Protein AF-A0A8H4B3B2-F1 (afdb_monomer_lite)

Secondary structure (DSSP, 8-state):
---HHHHHHHHHHHHHHHHHHTSSPPP--S------TTTHHHHHHHHHHHHHH-SS--HHHHHHHHHHHHHHHHHHHHT---HHHHHHHHHHHHHHTSTT--GGGHHHHHHHHHHHHHHHHH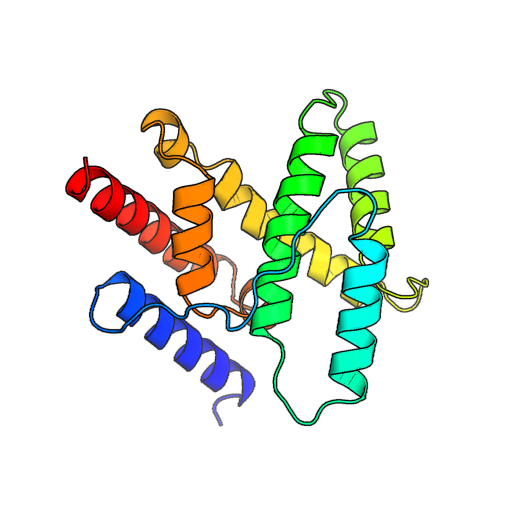HT-HHHHHTT--HHHHHHHHHTT---HHHHHHS-HHHHHHHHHHHHHHHHHHHHH--

Structure (mmCIF, N/CA/C/O backbone):
data_AF-A0A8H4B3B2-F1
#
_entry.id   AF-A0A8H4B3B2-F1
#
loop_
_atom_site.group_PDB
_atom_site.id
_atom_site.type_symbol
_atom_site.label_atom_id
_atom_site.label_alt_id
_atom_site.label_comp_id
_atom_site.label_asym_id
_atom_site.label_entity_id
_atom_site.label_seq_id
_atom_site.pdbx_PDB_ins_code
_atom_site.Cartn_x
_atom_site.Cartn_y
_atom_site.Cartn_z
_atom_site.occupancy
_atom_site.B_iso_or_equiv
_atom_site.auth_seq_id
_atom_site.auth_comp_id
_atom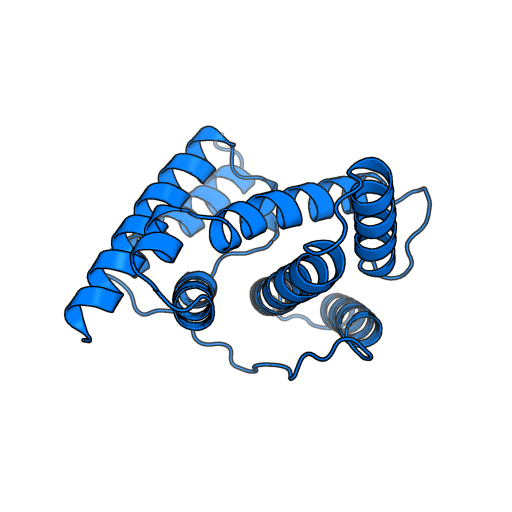_site.auth_asym_id
_atom_site.auth_atom_id
_atom_site.pdbx_PDB_model_num
ATOM 1 N N . MET A 1 1 ? -9.507 1.168 -30.137 1.00 43.72 1 MET A N 1
ATOM 2 C CA . MET A 1 1 ? -8.560 0.185 -29.569 1.00 43.72 1 MET A CA 1
ATOM 3 C C . MET A 1 1 ? -8.465 0.481 -28.083 1.00 43.72 1 MET A C 1
ATOM 5 O O . MET A 1 1 ? -8.036 1.576 -27.752 1.00 43.72 1 MET A O 1
ATOM 9 N N . GLU A 1 2 ? -8.951 -0.404 -27.207 1.00 50.16 2 GLU A N 1
ATOM 10 C CA . GLU A 1 2 ? -8.662 -0.284 -25.766 1.00 50.16 2 GLU A CA 1
ATOM 11 C C . GLU A 1 2 ? -7.155 -0.482 -25.559 1.00 50.16 2 GLU A C 1
ATOM 13 O O . GLU A 1 2 ? -6.557 -1.370 -26.172 1.00 50.16 2 GLU A O 1
ATOM 18 N N . ASN A 1 3 ? -6.540 0.365 -24.734 1.00 69.50 3 ASN A N 1
ATOM 19 C CA . ASN A 1 3 ? -5.128 0.255 -24.394 1.00 69.50 3 ASN A CA 1
ATOM 20 C C . ASN A 1 3 ? -4.894 -1.058 -23.621 1.00 69.50 3 ASN A C 1
ATOM 22 O O . ASN A 1 3 ? -5.665 -1.402 -22.723 1.00 69.50 3 ASN A O 1
ATOM 26 N N . ILE A 1 4 ? -3.854 -1.814 -23.979 1.00 66.38 4 ILE A N 1
ATOM 27 C CA . ILE A 1 4 ? -3.553 -3.129 -23.386 1.00 66.38 4 ILE A CA 1
ATOM 28 C C . ILE A 1 4 ? -3.382 -3.009 -21.860 1.00 66.38 4 ILE A C 1
ATOM 30 O O . ILE A 1 4 ? -3.873 -3.863 -21.117 1.00 66.38 4 ILE A O 1
ATOM 34 N N . ASP A 1 5 ? -2.797 -1.905 -21.394 1.00 64.25 5 ASP A N 1
ATOM 35 C CA . ASP A 1 5 ? -2.602 -1.619 -19.969 1.00 64.25 5 ASP A CA 1
ATOM 36 C C . ASP A 1 5 ? -3.920 -1.390 -19.215 1.00 64.25 5 ASP A C 1
ATOM 38 O O . ASP A 1 5 ? -4.069 -1.822 -18.067 1.00 64.25 5 ASP A O 1
ATOM 42 N N . ASP A 1 6 ? -4.911 -0.773 -19.862 1.00 71.69 6 ASP A N 1
ATOM 43 C CA . ASP A 1 6 ? -6.229 -0.539 -19.261 1.00 71.69 6 ASP A CA 1
ATOM 44 C C . ASP A 1 6 ? -6.991 -1.859 -19.089 1.00 71.69 6 ASP A C 1
ATOM 46 O O . ASP A 1 6 ? -7.655 -2.083 -18.073 1.00 71.69 6 ASP A O 1
ATOM 50 N N . ASN A 1 7 ? -6.830 -2.788 -20.034 1.00 76.62 7 ASN A N 1
ATOM 51 C CA . ASN A 1 7 ? -7.437 -4.115 -19.958 1.00 76.62 7 ASN A CA 1
ATOM 52 C C . ASN A 1 7 ? -6.824 -4.958 -18.819 1.00 76.62 7 ASN A C 1
ATOM 54 O O . ASN A 1 7 ? -7.542 -5.652 -18.095 1.00 76.62 7 ASN A O 1
ATOM 58 N N . ILE A 1 8 ? -5.508 -4.858 -18.595 1.00 76.75 8 ILE A N 1
ATOM 59 C CA . ILE A 1 8 ? -4.827 -5.529 -17.473 1.00 76.75 8 ILE A CA 1
ATOM 60 C C . ILE A 1 8 ? -5.317 -4.978 -16.127 1.00 76.75 8 ILE A C 1
ATOM 62 O O . ILE A 1 8 ? -5.677 -5.760 -15.242 1.00 76.75 8 ILE A O 1
ATOM 66 N N . LYS A 1 9 ? -5.395 -3.650 -15.975 1.00 78.38 9 LYS A N 1
ATOM 67 C CA . LYS A 1 9 ? -5.888 -3.000 -14.746 1.00 78.38 9 LYS A CA 1
ATOM 68 C C . LYS A 1 9 ? -7.325 -3.398 -14.441 1.00 78.38 9 LYS A C 1
ATOM 70 O O . LYS A 1 9 ? -7.615 -3.827 -13.328 1.00 78.38 9 LYS A O 1
ATOM 75 N N . LYS A 1 10 ? -8.197 -3.361 -15.451 1.00 80.62 10 LYS A N 1
ATOM 76 C CA . LYS A 1 10 ? -9.605 -3.760 -15.331 1.00 80.62 10 LYS A CA 1
ATOM 77 C C . LYS A 1 10 ? -9.750 -5.212 -14.872 1.00 80.62 10 LYS A C 1
ATOM 79 O O . LYS A 1 10 ? -10.530 -5.491 -13.963 1.00 80.62 10 LYS A O 1
ATOM 84 N N . LYS A 1 11 ? -8.961 -6.135 -15.436 1.00 83.56 11 LYS A N 1
ATOM 85 C CA . LYS A 1 11 ? -8.935 -7.543 -15.003 1.00 83.56 11 LYS A CA 1
ATOM 86 C C . LYS A 1 11 ? -8.479 -7.698 -13.550 1.00 83.56 11 LYS A C 1
ATOM 88 O O . LYS A 1 11 ? -9.088 -8.479 -12.818 1.00 83.56 11 LYS A O 1
ATOM 93 N N . GLN A 1 12 ? -7.453 -6.957 -13.120 1.00 82.56 12 GLN A N 1
ATOM 94 C CA . GLN A 1 12 ? -7.014 -6.966 -11.719 1.00 82.56 12 GLN A CA 1
ATOM 95 C C . GLN A 1 12 ? -8.113 -6.436 -10.789 1.00 82.56 12 GLN A C 1
ATOM 97 O O . GLN A 1 12 ? -8.465 -7.130 -9.839 1.00 82.56 12 GLN A O 1
ATOM 102 N N . THR A 1 13 ? -8.737 -5.292 -11.099 1.00 82.31 13 THR A N 1
ATOM 103 C CA . THR A 1 13 ? -9.848 -4.738 -10.303 1.00 82.31 13 THR A CA 1
ATOM 104 C C . THR A 1 13 ? -11.004 -5.727 -10.172 1.00 82.31 13 THR A C 1
ATOM 106 O O . THR A 1 13 ? -11.461 -5.981 -9.060 1.00 82.31 13 THR A O 1
ATOM 109 N N . ILE A 1 14 ? -11.451 -6.335 -11.279 1.00 86.25 14 ILE A N 1
ATOM 110 C CA . ILE A 1 14 ? -12.546 -7.321 -11.272 1.00 86.25 14 ILE A CA 1
ATOM 111 C C . ILE A 1 14 ? -12.207 -8.502 -10.359 1.00 86.25 14 ILE A C 1
ATOM 113 O O . ILE A 1 14 ? -13.031 -8.909 -9.536 1.00 86.25 14 ILE A O 1
ATOM 117 N N . ARG A 1 15 ? -10.986 -9.038 -10.465 1.00 86.25 15 ARG A N 1
ATOM 118 C CA . ARG A 1 15 ? -10.545 -10.148 -9.618 1.00 86.25 15 ARG A CA 1
ATOM 119 C C . ARG A 1 15 ? -10.515 -9.745 -8.146 1.00 86.25 15 ARG A C 1
ATOM 121 O O . ARG A 1 15 ? -11.045 -10.477 -7.316 1.00 86.25 15 ARG A O 1
ATOM 128 N N . SER A 1 16 ? -9.926 -8.597 -7.815 1.00 85.25 16 SER A N 1
ATOM 129 C CA . SER A 1 16 ? -9.841 -8.133 -6.429 1.00 85.25 16 SER A CA 1
ATOM 130 C C . SER A 1 16 ? -11.224 -7.878 -5.827 1.00 85.25 16 SER A C 1
ATOM 132 O O . SER A 1 16 ? -11.460 -8.262 -4.686 1.00 85.25 16 SER A O 1
ATOM 134 N N . LEU A 1 17 ? -12.167 -7.322 -6.595 1.00 86.81 17 LEU A N 1
ATOM 135 C CA . LEU A 1 17 ? -13.560 -7.168 -6.163 1.00 86.81 17 LEU A CA 1
ATOM 136 C C . LEU A 1 17 ? -14.253 -8.521 -5.946 1.00 86.81 17 LEU A C 1
ATOM 138 O O . LEU A 1 17 ? -14.934 -8.694 -4.939 1.00 86.81 17 LEU A O 1
ATOM 142 N N . SER A 1 18 ? -14.018 -9.501 -6.823 1.00 86.81 18 SER A N 1
ATOM 143 C CA . SER A 1 18 ? -14.541 -10.867 -6.654 1.00 86.81 18 SER A CA 1
ATOM 144 C C . SER A 1 18 ? -14.012 -11.510 -5.363 1.00 86.81 18 SER A C 1
ATOM 146 O O . SER A 1 18 ? -14.772 -12.092 -4.594 1.00 86.81 18 SER A O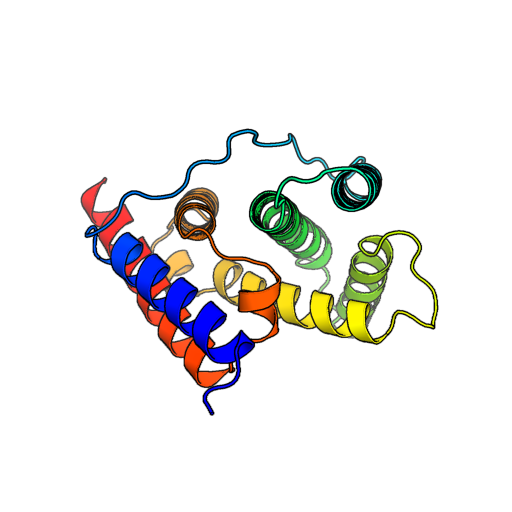 1
ATOM 148 N N . ILE A 1 19 ? -12.718 -11.339 -5.059 1.00 87.69 19 ILE A N 1
ATOM 149 C CA . ILE A 1 19 ? -12.123 -11.812 -3.796 1.00 87.69 19 ILE A CA 1
ATOM 150 C C . ILE A 1 19 ? -12.752 -11.098 -2.596 1.00 87.69 19 ILE A C 1
ATOM 152 O O . ILE A 1 19 ? -13.012 -11.729 -1.572 1.00 87.69 19 ILE A O 1
ATOM 156 N N . LEU A 1 20 ? -13.012 -9.791 -2.694 1.00 86.50 20 LEU A N 1
ATOM 157 C CA . LEU A 1 20 ? -13.643 -9.013 -1.624 1.00 86.50 20 LEU A CA 1
ATOM 158 C C . LEU A 1 20 ? -15.080 -9.458 -1.342 1.00 86.50 20 LEU A C 1
ATOM 160 O O . LEU A 1 20 ? -15.469 -9.562 -0.175 1.00 86.50 20 LEU A O 1
ATOM 164 N N . ASN A 1 21 ? -15.831 -9.790 -2.385 1.00 86.31 21 ASN A N 1
ATOM 165 C CA . ASN A 1 21 ? -17.201 -10.279 -2.272 1.00 86.31 21 ASN A CA 1
ATOM 166 C C . ASN A 1 21 ? -17.296 -11.737 -1.803 1.00 86.31 21 ASN A C 1
ATOM 168 O O . ASN A 1 21 ? -18.346 -12.143 -1.318 1.00 86.31 21 ASN A O 1
ATOM 172 N N . GLY A 1 22 ? -16.190 -12.486 -1.852 1.00 82.88 22 GLY A N 1
ATOM 173 C CA . GLY A 1 22 ? -16.155 -13.909 -1.503 1.00 82.88 22 GLY A CA 1
ATOM 174 C C . GLY A 1 22 ? -16.426 -14.838 -2.689 1.00 82.88 22 GLY A C 1
ATOM 175 O O . GLY A 1 22 ? -16.488 -16.048 -2.503 1.00 82.88 22 GLY A O 1
ATOM 176 N N . ASP A 1 23 ? -16.520 -14.287 -3.900 1.00 85.50 23 ASP A N 1
ATOM 177 C CA . ASP A 1 23 ? -16.741 -15.026 -5.149 1.00 85.50 23 ASP A CA 1
ATOM 178 C C . ASP A 1 23 ? -15.462 -15.732 -5.638 1.00 85.50 23 ASP A C 1
ATOM 180 O O . ASP A 1 23 ? -15.501 -16.607 -6.501 1.00 85.50 23 ASP A O 1
ATOM 184 N N . ALA A 1 24 ? -14.303 -15.343 -5.097 1.00 86.38 24 ALA A N 1
ATOM 185 C CA . ALA A 1 24 ? -13.005 -15.921 -5.413 1.00 86.38 24 ALA A CA 1
ATOM 186 C C . ALA A 1 24 ? -12.137 -16.093 -4.158 1.00 86.38 24 ALA A C 1
ATOM 188 O O . ALA A 1 24 ? -12.219 -15.320 -3.203 1.00 86.38 24 ALA A O 1
ATOM 189 N N . GLN A 1 25 ? -11.259 -17.098 -4.186 1.00 83.12 25 GLN A N 1
ATOM 190 C CA . GLN A 1 25 ? -10.318 -17.365 -3.099 1.00 83.12 25 GLN A CA 1
ATOM 191 C C . GLN A 1 25 ? -9.194 -16.310 -3.053 1.00 83.12 25 GLN A C 1
ATOM 193 O O . GLN A 1 25 ? -8.652 -15.957 -4.111 1.00 83.12 25 GLN A O 1
ATOM 198 N N . PRO A 1 26 ? -8.802 -15.831 -1.854 1.00 81.62 26 PRO A N 1
ATOM 199 C CA . PRO A 1 26 ? -7.622 -14.989 -1.686 1.00 81.62 26 PRO A CA 1
ATOM 200 C C . PRO A 1 26 ? -6.350 -15.681 -2.184 1.00 81.62 26 PRO A C 1
ATOM 202 O O . PRO A 1 26 ? -6.185 -16.894 -2.050 1.00 81.62 26 PRO A O 1
ATOM 205 N N . LEU A 1 27 ? -5.413 -14.901 -2.718 1.00 75.50 27 LEU A N 1
ATOM 206 C CA . LEU A 1 27 ? -4.085 -15.404 -3.059 1.00 75.50 27 LEU A CA 1
ATOM 207 C C . LEU A 1 27 ? -3.221 -15.524 -1.797 1.00 75.50 27 LEU A C 1
ATOM 209 O O . LEU A 1 27 ? -3.255 -14.647 -0.939 1.00 75.50 27 LEU A O 1
ATOM 213 N N . SER A 1 28 ? -2.419 -16.587 -1.690 1.00 67.12 28 SER A N 1
ATOM 214 C CA . SER A 1 28 ? -1.507 -16.807 -0.553 1.00 67.12 28 SER A CA 1
ATOM 215 C C . SER A 1 28 ? -0.058 -16.939 -1.018 1.00 67.12 28 SER A C 1
ATOM 217 O O . SER A 1 28 ? 0.197 -17.802 -1.865 1.00 67.12 28 SER A O 1
ATOM 219 N N . PRO A 1 29 ? 0.874 -16.081 -0.550 1.00 58.91 29 PRO A N 1
ATOM 220 C CA . PRO A 1 29 ? 2.256 -16.093 -1.020 1.00 58.91 29 PRO A CA 1
ATOM 221 C C . PRO A 1 29 ? 2.867 -17.480 -0.902 1.00 58.91 29 PRO A C 1
ATOM 223 O O . PRO A 1 29 ? 2.797 -18.096 0.156 1.00 58.91 29 PRO A O 1
ATOM 226 N N . ALA A 1 30 ? 3.500 -17.950 -1.982 1.00 57.06 30 ALA A N 1
ATOM 227 C CA . ALA A 1 30 ? 4.292 -19.180 -1.944 1.00 57.06 30 ALA A CA 1
ATOM 228 C C . ALA A 1 30 ? 5.462 -19.058 -0.950 1.00 57.06 30 ALA A C 1
ATOM 230 O O . ALA A 1 30 ? 5.966 -20.058 -0.448 1.00 57.06 30 ALA A O 1
ATOM 231 N N . TYR A 1 31 ? 5.879 -17.822 -0.659 1.00 57.84 31 TYR A N 1
ATOM 232 C CA . TYR A 1 31 ? 6.912 -17.493 0.306 1.00 57.84 31 TYR A CA 1
ATOM 233 C C . TYR A 1 31 ? 6.645 -16.127 0.951 1.00 57.84 31 TYR A C 1
ATOM 235 O O . TYR A 1 31 ? 6.426 -15.135 0.255 1.00 57.84 31 TYR A O 1
ATOM 243 N N . THR A 1 32 ? 6.698 -16.068 2.281 1.00 61.50 32 THR A N 1
ATOM 244 C CA . THR A 1 32 ? 6.648 -14.828 3.067 1.00 61.50 32 THR A CA 1
ATOM 245 C C . THR A 1 32 ? 8.039 -14.530 3.630 1.00 61.50 32 THR A C 1
ATOM 247 O O . THR A 1 32 ? 8.421 -15.142 4.631 1.00 61.50 32 THR A O 1
ATOM 250 N N . PRO A 1 33 ? 8.825 -13.621 3.023 1.00 58.09 33 PRO A N 1
ATOM 251 C CA . PRO A 1 33 ? 10.125 -13.254 3.573 1.00 58.09 33 PRO A CA 1
ATOM 252 C C . PRO A 1 33 ? 9.978 -12.649 4.972 1.00 58.09 33 PRO A C 1
ATOM 254 O O . PRO A 1 33 ? 9.082 -11.839 5.210 1.00 58.09 33 PRO A O 1
ATOM 257 N N . ASN A 1 34 ? 10.887 -13.008 5.881 1.00 56.59 34 ASN A N 1
ATOM 258 C CA . ASN A 1 34 ? 11.038 -12.310 7.156 1.00 56.59 34 ASN A CA 1
ATOM 259 C C . ASN A 1 34 ? 11.683 -10.940 6.888 1.00 56.59 34 ASN A C 1
ATOM 261 O O . ASN A 1 34 ? 12.790 -10.874 6.347 1.00 56.59 34 ASN A O 1
ATOM 265 N N . ILE A 1 35 ? 10.978 -9.854 7.198 1.00 59.09 35 ILE A N 1
ATOM 266 C CA . ILE A 1 35 ? 11.411 -8.483 6.904 1.00 59.09 35 ILE A CA 1
ATOM 267 C C . ILE A 1 35 ? 11.795 -7.823 8.223 1.00 59.09 35 ILE A C 1
ATOM 269 O O . ILE A 1 35 ? 10.955 -7.641 9.099 1.00 59.09 35 ILE A O 1
ATOM 273 N N . ASN A 1 36 ? 13.069 -7.459 8.358 1.00 58.38 36 ASN A N 1
ATOM 274 C CA . ASN A 1 36 ? 13.562 -6.627 9.449 1.00 58.38 36 ASN A CA 1
ATOM 275 C C . ASN A 1 36 ? 14.257 -5.375 8.892 1.00 58.38 36 ASN A C 1
ATOM 277 O O . ASN A 1 36 ? 14.735 -5.354 7.752 1.00 58.38 36 ASN A O 1
ATOM 281 N N . ASN A 1 37 ? 14.316 -4.319 9.707 1.00 57.34 37 ASN A N 1
ATOM 282 C CA . ASN A 1 37 ? 14.803 -3.001 9.283 1.00 57.34 37 ASN A CA 1
ATOM 283 C C . ASN A 1 37 ? 16.264 -2.999 8.797 1.00 57.34 37 ASN A C 1
ATOM 285 O O . ASN A 1 37 ? 16.653 -2.105 8.052 1.00 57.34 37 ASN A O 1
ATOM 289 N N . SER A 1 38 ? 17.070 -3.996 9.168 1.00 62.75 38 SER A N 1
ATOM 290 C CA . SER A 1 38 ? 18.479 -4.087 8.776 1.00 62.75 38 SER A CA 1
ATOM 291 C C . SER A 1 38 ? 18.720 -4.756 7.418 1.00 62.75 38 SER A C 1
ATOM 293 O O . SER A 1 38 ? 19.785 -4.553 6.839 1.00 62.75 38 SER A O 1
ATOM 295 N N . ASN A 1 39 ? 17.771 -5.537 6.884 1.00 69.12 39 ASN A N 1
ATOM 296 C CA . ASN A 1 39 ? 18.016 -6.379 5.704 1.00 69.12 39 ASN A CA 1
ATOM 297 C C . ASN A 1 39 ? 17.186 -6.010 4.463 1.00 69.12 39 ASN A C 1
ATOM 299 O O . ASN A 1 39 ? 17.412 -6.552 3.377 1.00 69.12 39 ASN A O 1
ATOM 303 N N . TRP A 1 40 ? 16.235 -5.082 4.575 1.00 75.19 40 TRP A N 1
ATOM 304 C CA . TRP A 1 40 ? 15.337 -4.764 3.463 1.00 75.19 40 TRP A CA 1
ATOM 305 C C . TRP A 1 40 ? 16.041 -4.220 2.196 1.00 75.19 40 TRP A C 1
ATOM 307 O O . TRP A 1 40 ? 15.605 -4.596 1.102 1.00 75.19 40 TRP A O 1
ATOM 317 N N . PRO A 1 41 ? 17.145 -3.430 2.248 1.00 77.06 41 PRO A N 1
ATOM 318 C CA . PRO A 1 41 ? 17.808 -2.977 1.019 1.00 77.06 41 PRO A CA 1
ATOM 319 C C . PRO A 1 41 ? 18.383 -4.151 0.220 1.00 77.06 41 PRO A C 1
ATOM 321 O O . PRO A 1 41 ? 18.264 -4.206 -1.007 1.00 77.06 41 PRO A O 1
ATOM 324 N N . ASN A 1 42 ? 18.936 -5.144 0.924 1.00 78.81 42 ASN A N 1
ATOM 325 C CA . ASN A 1 42 ? 19.440 -6.373 0.320 1.00 78.81 42 ASN A CA 1
ATOM 326 C C . ASN A 1 42 ? 18.302 -7.219 -0.258 1.00 78.81 42 ASN A C 1
ATOM 328 O O . ASN A 1 42 ? 18.453 -7.772 -1.344 1.00 78.81 42 ASN A O 1
ATOM 332 N N . GLN A 1 43 ? 17.146 -7.287 0.409 1.00 80.44 43 GLN A N 1
ATOM 333 C CA . GLN A 1 43 ? 15.974 -8.001 -0.109 1.00 80.44 43 GLN A CA 1
ATOM 334 C C . GLN A 1 43 ? 15.472 -7.401 -1.426 1.00 80.44 43 GLN A C 1
ATOM 336 O O . GLN A 1 43 ? 15.223 -8.142 -2.374 1.00 80.44 43 GLN A O 1
ATOM 341 N N . LEU A 1 44 ? 15.385 -6.073 -1.526 1.00 82.31 44 LEU A N 1
ATOM 342 C CA . LEU A 1 44 ? 14.968 -5.398 -2.759 1.00 82.31 44 LEU A CA 1
ATOM 343 C C . LEU A 1 44 ? 16.002 -5.541 -3.879 1.00 82.31 44 LEU A C 1
ATOM 345 O O . LEU A 1 44 ? 15.632 -5.734 -5.039 1.00 82.31 44 LEU A O 1
ATOM 349 N N . LYS A 1 45 ? 17.296 -5.502 -3.543 1.00 81.25 45 LYS A N 1
ATOM 350 C CA . LYS A 1 45 ? 18.375 -5.775 -4.499 1.00 81.25 45 LYS A CA 1
ATOM 351 C C . LYS A 1 45 ? 18.308 -7.213 -5.022 1.00 81.25 45 LYS A C 1
ATOM 353 O O . LYS A 1 45 ? 18.360 -7.423 -6.230 1.00 81.25 45 LYS A O 1
ATOM 358 N N . ASN A 1 46 ? 18.125 -8.188 -4.135 1.00 81.38 46 ASN A N 1
ATOM 359 C CA . ASN A 1 46 ? 17.993 -9.598 -4.500 1.00 81.38 46 ASN A CA 1
ATOM 360 C C . ASN A 1 46 ? 16.726 -9.860 -5.320 1.00 81.38 46 ASN A C 1
ATOM 362 O O . ASN A 1 46 ? 16.770 -10.624 -6.280 1.00 81.38 46 ASN A O 1
ATOM 366 N N . LEU A 1 47 ? 15.611 -9.203 -4.989 1.00 82.69 47 LEU A N 1
ATOM 367 C CA . LEU A 1 47 ? 14.382 -9.273 -5.775 1.00 82.69 47 LEU A CA 1
ATOM 368 C C . LEU A 1 47 ? 14.603 -8.733 -7.191 1.00 82.69 47 LEU A C 1
ATOM 370 O O . LEU A 1 47 ? 14.191 -9.379 -8.148 1.00 82.69 47 LEU A O 1
ATOM 374 N N . LYS A 1 48 ? 15.284 -7.588 -7.337 1.00 81.50 48 LYS A N 1
ATOM 375 C CA . LYS A 1 48 ? 15.630 -7.032 -8.651 1.00 81.50 48 LYS A CA 1
ATOM 376 C C . LYS A 1 48 ? 16.464 -8.020 -9.472 1.00 81.50 48 LYS A C 1
ATOM 378 O O . LYS A 1 48 ? 16.075 -8.339 -10.588 1.00 81.50 48 LYS A O 1
ATOM 383 N N . LEU A 1 49 ? 17.525 -8.581 -8.886 1.00 80.25 49 LEU A N 1
ATOM 384 C CA . LEU A 1 49 ? 18.355 -9.598 -9.544 1.00 80.25 49 LEU A CA 1
ATOM 385 C C . LEU A 1 49 ? 17.548 -10.844 -9.932 1.00 80.25 49 LEU A C 1
ATOM 387 O O . LEU A 1 49 ? 17.743 -11.406 -11.005 1.00 80.25 49 LEU A O 1
ATOM 391 N N . ARG A 1 50 ? 16.620 -11.290 -9.079 1.00 79.12 50 ARG A N 1
ATOM 392 C CA . ARG A 1 50 ? 15.727 -12.409 -9.401 1.00 79.12 50 ARG A CA 1
ATOM 393 C C . ARG A 1 50 ? 14.777 -12.067 -10.545 1.00 79.12 50 ARG A C 1
ATOM 395 O O . ARG A 1 50 ? 14.588 -12.914 -11.403 1.00 79.12 50 ARG A O 1
ATOM 402 N N . LYS A 1 51 ? 14.219 -10.854 -10.593 1.00 78.31 51 LYS A N 1
ATOM 403 C CA . LYS A 1 51 ? 13.372 -10.396 -11.710 1.00 78.31 51 LYS A CA 1
ATOM 404 C C . LYS A 1 51 ? 14.140 -10.328 -13.030 1.00 78.31 51 LYS A C 1
ATOM 406 O O . LYS A 1 51 ? 13.569 -10.636 -14.064 1.00 78.31 51 LYS A O 1
ATOM 411 N N . GLU A 1 52 ? 15.411 -9.936 -12.989 1.00 79.62 52 GLU A N 1
ATOM 412 C CA . GLU A 1 52 ? 16.278 -9.872 -14.173 1.00 79.62 52 GLU A CA 1
ATOM 413 C C . GLU A 1 52 ? 16.673 -11.271 -14.682 1.00 79.62 52 GLU A C 1
ATOM 415 O O . GLU A 1 52 ? 16.815 -11.463 -15.886 1.00 79.62 52 GLU A O 1
ATOM 420 N N . ASN A 1 53 ? 16.806 -12.254 -13.783 1.00 72.81 53 ASN A N 1
ATOM 421 C CA . ASN A 1 53 ? 17.273 -13.606 -14.116 1.00 72.81 53 ASN A CA 1
ATOM 422 C C . ASN A 1 53 ? 16.158 -14.659 -14.281 1.00 72.81 53 ASN A C 1
ATOM 424 O O . ASN A 1 53 ? 16.413 -15.733 -14.825 1.00 72.81 53 ASN A O 1
ATOM 428 N N . ALA A 1 54 ? 14.945 -14.414 -13.781 1.00 67.75 54 ALA A N 1
ATOM 429 C CA . ALA A 1 54 ? 13.861 -15.397 -13.781 1.00 67.75 54 ALA A CA 1
ATOM 430 C C . ALA A 1 54 ? 12.881 -15.196 -14.947 1.00 67.75 54 ALA A C 1
ATOM 432 O O . ALA A 1 54 ? 12.500 -14.078 -15.273 1.00 67.75 54 ALA A O 1
ATOM 433 N N . GLN A 1 55 ? 12.367 -16.303 -15.493 1.00 58.44 55 GLN A N 1
ATOM 434 C CA . GLN A 1 55 ? 11.225 -16.310 -16.425 1.00 58.44 55 GLN A CA 1
ATOM 435 C C . GLN A 1 55 ? 9.855 -16.249 -15.712 1.00 58.44 55 GLN A C 1
ATOM 437 O O . GLN A 1 55 ? 8.813 -16.398 -16.346 1.00 58.44 55 GLN A O 1
ATOM 442 N N . ILE A 1 56 ? 9.833 -16.075 -14.387 1.00 61.12 56 ILE A N 1
ATOM 443 C CA . ILE A 1 56 ? 8.618 -16.127 -13.560 1.00 61.12 56 ILE A CA 1
ATOM 444 C C . ILE A 1 56 ? 8.197 -14.704 -13.176 1.00 61.12 56 ILE A C 1
ATOM 446 O O . ILE A 1 56 ? 9.036 -13.894 -12.783 1.00 61.12 56 ILE A O 1
ATOM 450 N N . ASN A 1 57 ? 6.894 -14.403 -13.240 1.00 68.25 57 ASN A N 1
ATOM 451 C CA . ASN A 1 57 ? 6.350 -13.124 -12.777 1.00 68.25 57 ASN A CA 1
ATOM 452 C C . ASN A 1 57 ? 6.441 -13.017 -11.238 1.00 68.25 57 ASN A C 1
ATOM 454 O O . ASN A 1 57 ? 5.811 -13.790 -10.518 1.00 68.25 57 ASN A O 1
ATOM 458 N N . LEU A 1 58 ? 7.201 -12.032 -10.743 1.00 75.94 58 LEU A N 1
ATOM 459 C CA . LEU A 1 58 ? 7.400 -11.747 -9.314 1.00 75.94 58 LEU A CA 1
ATOM 460 C C . LEU A 1 58 ? 6.671 -10.474 -8.832 1.00 75.94 58 LEU A C 1
ATOM 462 O O . LEU A 1 58 ? 6.967 -9.974 -7.749 1.00 75.94 58 LEU A O 1
ATOM 466 N N . GLU A 1 59 ? 5.727 -9.923 -9.604 1.00 80.44 59 GLU A N 1
ATOM 467 C CA . GLU A 1 59 ? 5.015 -8.672 -9.272 1.00 80.44 59 GLU A CA 1
ATOM 468 C C . GLU A 1 59 ? 4.286 -8.722 -7.927 1.00 80.44 59 GLU A C 1
ATOM 470 O O . GLU A 1 59 ? 4.204 -7.720 -7.214 1.00 80.44 59 GLU A O 1
ATOM 475 N N . TRP A 1 60 ? 3.759 -9.887 -7.568 1.00 77.31 60 TRP A N 1
ATOM 476 C CA . TRP A 1 60 ? 3.064 -10.056 -6.302 1.00 77.31 60 TRP A CA 1
ATOM 477 C C . TRP A 1 60 ? 4.016 -10.237 -5.112 1.00 77.31 60 TRP A C 1
ATOM 479 O O . TRP A 1 60 ? 3.755 -9.695 -4.038 1.00 77.31 60 TRP A O 1
ATOM 489 N N . GLU A 1 61 ? 5.153 -10.917 -5.301 1.00 79.06 61 GLU A N 1
ATOM 490 C CA . GLU A 1 61 ? 6.217 -10.968 -4.286 1.00 79.06 61 GLU A CA 1
ATOM 491 C C . GLU A 1 61 ? 6.760 -9.555 -4.023 1.00 79.06 61 GLU A C 1
ATOM 493 O O . GLU A 1 61 ? 6.924 -9.144 -2.874 1.00 79.06 61 GLU A O 1
ATOM 498 N N . GLU A 1 62 ? 6.947 -8.770 -5.088 1.00 85.44 62 GLU A N 1
ATOM 499 C CA . GLU A 1 62 ? 7.312 -7.361 -4.988 1.00 85.44 62 GLU A CA 1
ATOM 500 C C . GLU A 1 62 ? 6.274 -6.561 -4.203 1.00 85.44 62 GLU A C 1
ATOM 502 O O . GLU A 1 62 ? 6.634 -5.839 -3.276 1.00 85.44 62 GLU A O 1
ATOM 507 N N . PHE A 1 63 ? 4.990 -6.708 -4.527 1.00 88.69 63 PHE A N 1
ATOM 508 C CA . PHE A 1 63 ? 3.917 -6.028 -3.811 1.00 88.69 63 PHE A CA 1
ATOM 509 C C . PHE A 1 63 ? 3.916 -6.353 -2.312 1.00 88.69 63 PHE A C 1
ATOM 511 O O . PHE A 1 63 ? 3.872 -5.439 -1.484 1.00 88.69 63 PHE A O 1
ATOM 518 N N . TYR A 1 64 ? 4.035 -7.636 -1.960 1.00 84.31 64 TYR A N 1
ATOM 519 C CA . TYR A 1 64 ? 4.102 -8.086 -0.571 1.00 84.31 64 TYR A CA 1
ATOM 520 C C . TYR A 1 64 ? 5.292 -7.469 0.180 1.00 84.31 64 TYR A C 1
ATOM 522 O O . TYR A 1 64 ? 5.125 -6.911 1.267 1.00 84.31 64 TYR A O 1
ATOM 530 N N . ILE A 1 65 ? 6.495 -7.520 -0.403 1.00 84.69 65 ILE A N 1
ATOM 531 C CA . ILE A 1 65 ? 7.702 -6.934 0.202 1.00 84.69 65 ILE A CA 1
ATOM 532 C C . ILE A 1 65 ? 7.524 -5.422 0.384 1.00 84.69 65 ILE A C 1
ATOM 534 O O . ILE A 1 65 ? 7.840 -4.870 1.440 1.00 84.69 65 ILE A O 1
ATOM 538 N N . ARG A 1 66 ? 6.979 -4.742 -0.628 1.00 89.06 66 ARG A N 1
ATOM 539 C CA . ARG A 1 66 ? 6.826 -3.285 -0.631 1.00 89.06 66 ARG A CA 1
ATOM 540 C C . ARG A 1 66 ? 5.799 -2.792 0.382 1.00 89.06 66 ARG A C 1
ATOM 542 O O . ARG A 1 66 ? 6.041 -1.752 0.985 1.00 89.06 66 ARG A O 1
ATOM 549 N N . ILE A 1 67 ? 4.705 -3.515 0.624 1.00 90.00 67 ILE A N 1
ATOM 550 C CA . ILE A 1 67 ? 3.741 -3.159 1.682 1.00 90.00 67 ILE A CA 1
ATOM 551 C C . ILE A 1 67 ? 4.393 -3.170 3.058 1.00 90.00 67 ILE A C 1
ATOM 553 O O . ILE A 1 67 ? 4.276 -2.203 3.809 1.00 90.00 67 ILE A O 1
ATOM 557 N N . ASN A 1 68 ? 5.103 -4.250 3.375 1.00 85.69 68 ASN A N 1
ATOM 558 C CA . ASN A 1 68 ? 5.771 -4.377 4.665 1.00 85.69 68 ASN A CA 1
ATOM 559 C C . ASN A 1 68 ? 6.831 -3.286 4.845 1.00 85.69 68 ASN A C 1
ATOM 561 O O . ASN A 1 68 ? 6.957 -2.705 5.918 1.00 85.69 68 ASN A O 1
ATOM 565 N N . HIS A 1 69 ? 7.529 -2.938 3.764 1.00 87.75 69 HIS A N 1
ATOM 566 C CA . HIS A 1 69 ? 8.471 -1.832 3.774 1.00 87.75 69 HIS A CA 1
ATOM 567 C C . HIS A 1 69 ? 7.797 -0.468 4.012 1.00 87.75 69 HIS A C 1
ATOM 569 O O . HIS A 1 69 ? 8.330 0.350 4.757 1.00 87.75 69 HIS A O 1
ATOM 575 N N . VAL A 1 70 ? 6.606 -0.216 3.450 1.00 92.00 70 VAL A N 1
ATOM 576 C CA . VAL A 1 70 ? 5.852 1.013 3.760 1.00 92.00 70 VAL A CA 1
ATOM 577 C C . VAL A 1 70 ? 5.492 1.086 5.243 1.00 92.00 70 VAL A C 1
ATOM 579 O O . VAL A 1 70 ? 5.653 2.152 5.833 1.00 92.00 70 VAL A O 1
ATOM 582 N N . LYS A 1 71 ? 5.055 -0.023 5.854 1.00 89.69 71 LYS A N 1
ATOM 583 C CA . LYS A 1 71 ? 4.782 -0.071 7.300 1.00 89.69 71 LYS A CA 1
ATOM 584 C C . LYS A 1 71 ? 6.024 0.282 8.117 1.00 89.69 71 LYS A C 1
ATOM 586 O O . LYS A 1 71 ? 5.941 1.179 8.947 1.00 89.69 71 LYS A O 1
ATOM 591 N N . ALA A 1 72 ? 7.171 -0.321 7.808 1.00 88.38 72 ALA A N 1
ATOM 592 C CA . ALA A 1 72 ? 8.430 -0.018 8.489 1.00 88.38 72 ALA A CA 1
ATOM 593 C C . ALA A 1 72 ? 8.835 1.464 8.360 1.00 88.38 72 ALA A C 1
ATOM 595 O O . ALA A 1 72 ? 9.159 2.106 9.358 1.00 88.38 72 ALA A O 1
ATOM 596 N N . ILE A 1 73 ? 8.756 2.039 7.149 1.00 91.88 73 ILE A N 1
ATOM 597 C CA . ILE A 1 73 ? 9.021 3.473 6.938 1.00 91.88 73 ILE A CA 1
ATOM 598 C C . ILE A 1 73 ? 8.059 4.323 7.766 1.00 91.88 73 ILE A C 1
ATOM 600 O O . ILE A 1 73 ? 8.480 5.297 8.384 1.00 91.88 73 ILE A O 1
ATOM 604 N N . TYR A 1 74 ? 6.766 3.996 7.738 1.00 93.06 74 TYR A N 1
ATOM 605 C CA . TYR A 1 74 ? 5.749 4.745 8.464 1.00 93.06 74 TYR A CA 1
ATOM 606 C C . TYR A 1 74 ? 6.030 4.749 9.968 1.00 93.06 74 TYR A C 1
ATOM 608 O O . TYR A 1 74 ? 6.061 5.817 10.571 1.00 93.06 74 TYR A O 1
ATOM 616 N N . GLU A 1 75 ? 6.308 3.585 10.551 1.00 90.25 75 GLU A N 1
ATOM 617 C CA . GLU A 1 75 ? 6.658 3.446 11.965 1.00 90.25 75 GLU A CA 1
ATOM 618 C C . GLU A 1 75 ? 7.892 4.286 12.323 1.00 90.25 75 GLU A C 1
ATOM 620 O O . GLU A 1 75 ? 7.851 5.029 13.303 1.00 90.25 75 GLU A O 1
ATOM 625 N N . GLU A 1 76 ? 8.937 4.268 11.485 1.00 90.06 76 GLU A N 1
ATOM 626 C CA . GLU A 1 76 ? 10.178 5.023 11.715 1.00 90.06 76 GLU A CA 1
ATOM 627 C C . GLU A 1 76 ? 9.972 6.547 11.704 1.00 90.06 76 GLU A C 1
ATOM 629 O O . GLU A 1 76 ? 10.660 7.263 12.431 1.00 90.06 76 GLU A O 1
ATOM 634 N N . ILE A 1 77 ? 9.041 7.065 10.893 1.00 93.38 77 ILE A N 1
ATOM 635 C CA . ILE A 1 77 ? 8.845 8.519 10.740 1.00 93.38 77 ILE A CA 1
ATOM 636 C C . ILE A 1 77 ? 7.608 9.072 11.457 1.00 93.38 77 ILE A C 1
ATOM 638 O O . ILE A 1 77 ? 7.444 10.295 11.535 1.00 93.38 77 ILE A O 1
ATOM 642 N N . SER A 1 78 ? 6.724 8.204 11.955 1.00 91.00 78 SER A N 1
ATOM 643 C CA . SER A 1 78 ? 5.448 8.600 12.567 1.00 91.00 78 SER A CA 1
ATOM 644 C C . SER A 1 78 ? 5.644 9.494 13.796 1.00 91.00 78 SER A C 1
ATOM 646 O O . SER A 1 78 ? 4.927 10.480 13.958 1.00 91.00 78 SER A O 1
ATOM 648 N N . SER A 1 79 ? 6.688 9.235 14.585 1.00 90.31 79 SER A N 1
ATOM 649 C CA . SER A 1 79 ? 7.043 9.994 15.791 1.00 90.31 79 SER A CA 1
ATOM 650 C C . SER A 1 79 ? 7.707 11.353 15.527 1.00 90.31 79 SER A C 1
ATOM 652 O O . SER A 1 79 ? 7.854 12.150 16.449 1.00 90.31 79 SER A O 1
ATOM 654 N N . ILE A 1 80 ? 8.109 11.654 14.286 1.00 93.19 80 ILE A N 1
ATOM 655 C CA . ILE A 1 80 ? 8.780 12.917 13.947 1.00 93.19 80 ILE A CA 1
ATOM 656 C C . ILE A 1 80 ? 7.734 14.028 13.800 1.00 93.19 80 ILE A C 1
ATOM 658 O O . ILE A 1 80 ? 7.109 14.134 12.750 1.00 93.19 80 ILE A O 1
ATOM 662 N N . GLU A 1 81 ? 7.554 14.871 14.817 1.00 91.75 81 GLU A N 1
ATOM 663 C CA . GLU A 1 81 ? 6.559 15.960 14.797 1.00 91.75 81 GLU A CA 1
ATOM 664 C C . GLU A 1 81 ? 6.838 17.022 13.719 1.00 91.75 81 GLU A C 1
ATOM 666 O O . GLU A 1 81 ? 5.915 17.496 13.052 1.00 91.75 81 GLU A O 1
ATOM 671 N N . ASP A 1 82 ? 8.111 17.376 13.504 1.00 94.75 82 ASP A N 1
ATOM 672 C CA . ASP A 1 82 ? 8.491 18.362 12.491 1.00 94.75 82 ASP A CA 1
ATOM 673 C C . ASP A 1 82 ? 8.274 17.818 11.073 1.00 94.75 82 ASP A C 1
ATOM 675 O O . ASP A 1 82 ? 9.003 16.951 10.578 1.00 94.75 82 ASP A O 1
ATOM 679 N N . ASN A 1 83 ? 7.306 18.405 10.370 1.00 91.38 83 ASN A N 1
ATOM 680 C CA . ASN A 1 83 ? 6.948 18.020 9.010 1.00 91.38 83 ASN A CA 1
ATOM 681 C C . ASN A 1 83 ? 8.114 18.137 8.022 1.00 91.38 83 ASN A C 1
ATOM 683 O O . ASN A 1 83 ? 8.185 17.354 7.070 1.00 91.38 83 ASN A O 1
ATOM 687 N N . LYS A 1 84 ? 9.036 19.090 8.206 1.00 94.88 84 LYS A N 1
ATOM 688 C CA . LYS A 1 84 ? 10.184 19.234 7.299 1.00 94.88 84 LYS A CA 1
ATOM 689 C C . LYS A 1 84 ? 11.151 18.062 7.468 1.00 94.88 84 LYS A C 1
ATOM 691 O O . LYS A 1 84 ? 11.530 17.435 6.475 1.00 94.88 84 LYS A O 1
ATOM 696 N N . SER A 1 85 ? 11.499 17.731 8.707 1.00 94.00 85 SER A N 1
ATOM 697 C CA . SER A 1 85 ? 12.367 16.605 9.056 1.00 94.00 85 SER A CA 1
ATOM 698 C C . SER A 1 85 ? 11.735 15.267 8.687 1.00 94.00 85 SER A C 1
ATOM 700 O O . SER A 1 85 ? 12.401 14.437 8.066 1.00 94.00 85 SER A O 1
ATOM 702 N N . ARG A 1 86 ? 10.434 15.089 8.954 1.00 93.19 86 ARG A N 1
ATOM 703 C CA . ARG A 1 86 ? 9.663 13.906 8.546 1.00 93.19 86 ARG A CA 1
ATOM 704 C C . ARG A 1 86 ? 9.720 13.704 7.032 1.00 93.19 86 ARG A C 1
ATOM 706 O O . ARG A 1 86 ? 10.046 12.617 6.564 1.00 93.19 86 ARG A O 1
ATOM 713 N N . ASN A 1 87 ? 9.471 14.761 6.255 1.00 93.50 87 ASN A N 1
ATOM 714 C CA . ASN A 1 87 ? 9.520 14.693 4.793 1.00 93.50 87 ASN A CA 1
ATOM 715 C C . ASN A 1 87 ? 10.923 14.393 4.258 1.00 93.50 87 ASN A C 1
ATOM 717 O O . ASN A 1 87 ? 11.057 13.603 3.324 1.00 93.50 87 ASN A O 1
ATOM 721 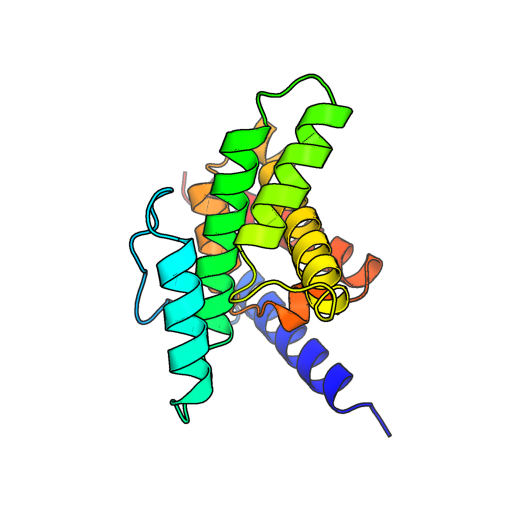N N . LYS A 1 88 ? 11.963 15.000 4.841 1.00 95.56 88 LYS A N 1
ATOM 722 C CA . LYS A 1 88 ? 13.353 14.724 4.463 1.00 95.56 88 LYS A CA 1
ATOM 723 C C . LYS A 1 88 ? 13.695 13.252 4.705 1.00 95.56 88 LYS A C 1
ATOM 725 O O . LYS A 1 88 ? 14.128 12.568 3.783 1.00 95.56 88 LYS A O 1
ATOM 730 N N . LYS A 1 89 ? 13.405 12.751 5.908 1.00 94.88 89 LYS A N 1
ATOM 731 C CA . LYS A 1 89 ? 13.650 11.358 6.290 1.00 94.88 89 LYS A CA 1
ATOM 732 C C . LYS A 1 89 ? 12.876 10.375 5.407 1.00 94.88 89 LYS A C 1
ATOM 734 O O . LYS A 1 89 ? 13.455 9.398 4.942 1.00 94.88 89 LYS A O 1
ATOM 739 N N . LEU A 1 90 ? 11.610 10.668 5.097 1.00 94.88 90 LEU A N 1
ATOM 740 C CA . LEU A 1 90 ? 10.813 9.890 4.143 1.00 94.88 90 LEU A CA 1
ATOM 741 C C . LEU A 1 90 ? 11.488 9.804 2.768 1.00 94.88 90 LEU A C 1
ATOM 743 O O . LEU A 1 90 ? 11.541 8.730 2.175 1.00 94.88 90 LEU A O 1
ATOM 747 N N . HIS A 1 91 ? 11.988 10.923 2.233 1.00 93.94 91 HIS A N 1
ATOM 748 C CA . HIS A 1 91 ? 12.639 10.921 0.918 1.00 93.94 91 HIS A CA 1
ATOM 749 C C . HIS A 1 91 ? 13.906 10.074 0.934 1.00 93.94 91 HIS A C 1
ATOM 751 O O . HIS A 1 91 ? 14.113 9.302 0.001 1.00 93.94 91 HIS A O 1
ATOM 757 N N . ASP A 1 92 ? 14.714 10.186 1.985 1.00 92.50 92 ASP A N 1
ATOM 758 C CA . ASP A 1 92 ? 15.948 9.412 2.129 1.00 92.50 92 ASP A CA 1
ATOM 759 C C . ASP A 1 92 ? 15.654 7.905 2.219 1.00 92.50 92 ASP A C 1
ATOM 761 O O . ASP A 1 92 ? 16.281 7.111 1.516 1.00 92.50 92 ASP A O 1
ATOM 765 N N . LEU A 1 93 ? 14.634 7.512 2.991 1.00 92.19 93 LEU A N 1
ATOM 766 C CA . LEU A 1 93 ? 14.192 6.118 3.101 1.00 92.19 93 LEU A CA 1
ATOM 767 C C . LEU A 1 93 ? 13.635 5.573 1.775 1.00 92.19 93 LEU A C 1
ATOM 769 O O . LEU A 1 93 ? 13.992 4.470 1.359 1.00 92.19 93 LEU A O 1
ATOM 773 N N . ILE A 1 94 ? 12.815 6.351 1.054 1.00 92.12 94 ILE A N 1
ATOM 774 C CA . ILE A 1 94 ? 12.318 5.943 -0.270 1.00 92.12 94 ILE A CA 1
ATOM 775 C C . ILE A 1 94 ? 13.482 5.768 -1.250 1.00 92.12 94 ILE A C 1
ATOM 777 O O . ILE A 1 94 ? 13.513 4.762 -1.959 1.00 92.12 94 ILE A O 1
ATOM 781 N N . LYS A 1 95 ? 14.443 6.700 -1.290 1.00 90.94 95 LYS A N 1
ATOM 782 C CA . LYS A 1 95 ? 15.622 6.603 -2.169 1.00 90.94 95 LYS A CA 1
ATOM 783 C C . LYS A 1 95 ? 16.445 5.356 -1.871 1.00 90.94 95 LYS A C 1
ATOM 785 O O . LYS A 1 95 ? 16.781 4.623 -2.795 1.00 90.94 95 LYS A O 1
ATOM 790 N N . ALA A 1 96 ? 16.698 5.067 -0.596 1.00 87.50 96 ALA A N 1
ATOM 791 C CA . ALA A 1 96 ? 17.406 3.857 -0.185 1.00 87.50 96 ALA A CA 1
ATOM 792 C C . ALA A 1 96 ? 16.677 2.564 -0.623 1.00 87.50 96 ALA A C 1
ATOM 794 O O . ALA A 1 96 ? 17.300 1.517 -0.777 1.00 87.50 96 ALA A O 1
ATOM 795 N N . SER A 1 97 ? 15.364 2.642 -0.869 1.00 84.56 97 SER A N 1
ATOM 796 C CA . SER A 1 97 ? 14.514 1.545 -1.355 1.00 84.56 97 SER A CA 1
ATOM 797 C C . SER A 1 97 ? 14.509 1.300 -2.845 1.00 84.56 97 SER A C 1
ATOM 799 O O . SER A 1 97 ? 13.833 0.386 -3.327 1.00 84.56 97 SER A O 1
ATOM 801 N N . ILE A 1 98 ? 15.273 2.083 -3.586 1.00 86.81 98 ILE A N 1
ATOM 802 C CA . ILE A 1 98 ? 15.409 1.923 -5.021 1.00 86.81 98 ILE A CA 1
ATOM 803 C C . ILE A 1 98 ? 16.794 1.325 -5.266 1.00 86.81 98 ILE A C 1
ATOM 805 O O . ILE A 1 98 ? 17.801 1.987 -5.010 1.00 86.81 98 ILE A O 1
ATOM 809 N N . PRO A 1 99 ? 16.883 0.060 -5.721 1.00 81.31 99 PRO A N 1
ATOM 810 C CA . PRO A 1 99 ? 18.175 -0.566 -5.958 1.00 81.31 99 PRO A CA 1
ATOM 811 C C . PRO A 1 99 ? 19.000 0.220 -6.984 1.00 81.31 99 PRO A C 1
ATOM 813 O O . PRO A 1 99 ? 18.571 0.394 -8.129 1.00 81.31 99 PRO A O 1
ATOM 816 N N . ASN A 1 100 ? 20.208 0.616 -6.573 1.00 78.38 100 ASN A N 1
ATOM 817 C CA . ASN A 1 100 ? 21.149 1.450 -7.329 1.00 78.38 100 ASN A CA 1
ATOM 818 C C . ASN A 1 100 ? 20.614 2.860 -7.650 1.00 78.38 100 ASN A C 1
ATOM 820 O O . ASN A 1 100 ? 20.857 3.350 -8.750 1.00 78.38 100 ASN A O 1
ATOM 824 N N . PHE A 1 101 ? 19.903 3.491 -6.700 1.00 81.25 101 PHE A N 1
ATOM 825 C CA . PHE A 1 101 ? 19.344 4.836 -6.868 1.00 81.25 101 PHE A CA 1
ATOM 826 C C . PHE A 1 101 ? 20.363 5.849 -7.409 1.00 81.25 101 PHE A C 1
ATOM 828 O O . PHE A 1 101 ? 21.362 6.146 -6.752 1.00 81.25 101 PHE A O 1
ATOM 835 N N . ASN A 1 102 ? 20.073 6.421 -8.576 1.00 81.12 102 ASN A N 1
ATOM 836 C CA . ASN A 1 102 ? 20.791 7.555 -9.152 1.00 81.12 102 ASN A CA 1
ATOM 837 C C . ASN A 1 102 ? 19.803 8.623 -9.668 1.00 81.12 102 ASN A C 1
ATOM 839 O O . ASN A 1 102 ? 18.586 8.426 -9.663 1.00 81.12 102 ASN A O 1
ATOM 843 N N . ASN A 1 103 ? 20.317 9.781 -10.091 1.00 75.88 103 ASN A N 1
ATOM 844 C CA . ASN A 1 103 ? 19.473 10.902 -10.525 1.00 75.88 103 ASN A CA 1
ATOM 845 C C . ASN A 1 103 ? 18.627 10.595 -11.777 1.00 75.88 103 ASN A C 1
ATOM 847 O O . ASN A 1 103 ? 17.629 11.273 -11.998 1.00 75.88 103 ASN A O 1
ATOM 851 N N . ASP A 1 104 ? 18.945 9.551 -12.542 1.00 76.81 104 ASP A N 1
ATOM 852 C CA . ASP A 1 104 ? 18.162 9.145 -13.717 1.00 76.81 104 ASP A CA 1
ATOM 853 C C . ASP A 1 104 ? 16.893 8.357 -13.334 1.00 76.81 104 ASP A C 1
ATOM 855 O O . ASP A 1 104 ? 16.031 8.083 -14.166 1.00 76.81 104 ASP A O 1
ATOM 859 N N . GLN A 1 105 ? 16.726 8.025 -12.049 1.00 78.81 105 GLN A N 1
ATOM 860 C CA . GLN A 1 105 ? 15.609 7.237 -11.518 1.00 78.81 105 GLN A CA 1
ATOM 861 C C . GLN A 1 105 ? 14.548 8.088 -10.795 1.00 78.81 105 GLN A C 1
ATOM 863 O O . GLN A 1 105 ? 13.814 7.596 -9.932 1.00 78.81 105 GLN A O 1
ATOM 868 N N . LEU A 1 106 ? 14.407 9.370 -11.154 1.00 83.56 106 LEU A N 1
ATOM 869 C CA . LEU A 1 106 ? 13.374 10.257 -10.588 1.00 83.56 106 LEU A CA 1
ATOM 870 C C . LEU A 1 106 ? 11.940 9.751 -10.834 1.00 83.56 106 LEU A C 1
ATOM 872 O O . LEU A 1 106 ? 11.060 9.945 -9.985 1.00 83.56 106 LEU A O 1
ATOM 876 N N . CYS A 1 107 ? 11.699 9.070 -11.958 1.00 85.81 107 CYS A N 1
ATOM 877 C CA . CYS A 1 107 ? 10.417 8.422 -12.247 1.00 85.81 107 CYS A CA 1
ATOM 878 C C . CYS A 1 107 ? 10.113 7.305 -11.238 1.00 85.81 107 CYS A C 1
ATOM 880 O O . CYS A 1 107 ? 9.021 7.274 -10.669 1.00 85.81 107 CYS A O 1
ATOM 882 N N . GLU A 1 108 ? 11.099 6.455 -10.940 1.00 86.25 108 GLU A N 1
ATOM 883 C CA . GLU A 1 108 ? 10.982 5.407 -9.921 1.00 86.25 108 GLU A CA 1
ATOM 884 C C . GLU A 1 108 ? 10.750 6.012 -8.536 1.00 86.25 108 GLU A C 1
ATOM 886 O O . GLU A 1 108 ? 9.837 5.603 -7.823 1.00 86.25 108 GLU A O 1
ATOM 891 N N . PHE A 1 109 ? 11.495 7.057 -8.168 1.00 91.12 109 PHE A N 1
ATOM 892 C CA . PHE A 1 109 ? 11.259 7.767 -6.910 1.00 91.12 109 PHE A CA 1
ATOM 893 C C . PHE A 1 109 ? 9.816 8.269 -6.782 1.00 91.12 109 PHE A C 1
ATOM 895 O O . PHE A 1 109 ? 9.166 8.063 -5.754 1.00 91.12 109 PHE A O 1
ATOM 902 N N . SER A 1 110 ? 9.288 8.885 -7.839 1.00 91.44 110 SER A N 1
ATOM 903 C CA . SER A 1 110 ? 7.913 9.394 -7.867 1.00 91.44 110 SER A CA 1
ATOM 904 C C . SER A 1 110 ? 6.885 8.266 -7.744 1.00 91.44 110 SER A C 1
ATOM 906 O O . SER A 1 110 ? 5.924 8.379 -6.977 1.00 91.44 110 SER A O 1
ATOM 908 N N . ARG A 1 111 ? 7.122 7.150 -8.439 1.00 92.50 111 ARG A N 1
ATOM 909 C CA . ARG A 1 111 ? 6.310 5.931 -8.380 1.00 92.50 111 ARG A CA 1
ATOM 910 C C . ARG A 1 111 ? 6.262 5.352 -6.963 1.00 92.50 111 ARG A C 1
ATOM 912 O O . ARG A 1 111 ? 5.170 5.118 -6.443 1.00 92.50 111 ARG A O 1
ATOM 919 N N . TRP A 1 112 ? 7.409 5.208 -6.299 1.00 92.75 112 TRP A N 1
ATOM 920 C CA . TRP A 1 112 ? 7.487 4.686 -4.929 1.00 92.75 112 TRP A CA 1
ATOM 921 C C . TRP A 1 112 ? 6.896 5.639 -3.894 1.00 92.75 112 TRP A C 1
ATOM 923 O O . TRP A 1 112 ? 6.221 5.200 -2.964 1.00 92.75 112 TRP A O 1
ATOM 933 N N . LYS A 1 113 ? 7.047 6.951 -4.091 1.00 94.12 113 LYS A N 1
ATOM 934 C CA . LYS A 1 113 ? 6.375 7.957 -3.262 1.00 94.12 113 LYS A CA 1
ATOM 935 C C . LYS A 1 113 ? 4.852 7.878 -3.389 1.00 94.12 113 LYS A C 1
ATOM 937 O O . LYS A 1 113 ? 4.156 8.009 -2.383 1.00 94.12 113 LYS A O 1
ATOM 942 N N . LYS A 1 114 ? 4.324 7.645 -4.595 1.00 94.94 114 LYS A N 1
ATOM 943 C CA . LYS A 1 114 ? 2.885 7.428 -4.815 1.00 94.94 114 LYS A CA 1
ATOM 944 C C . LYS A 1 114 ? 2.404 6.136 -4.153 1.00 94.94 114 LYS A C 1
ATOM 946 O O . LYS A 1 114 ? 1.375 6.159 -3.483 1.00 94.94 114 LYS A O 1
ATOM 951 N N . PHE A 1 115 ? 3.167 5.050 -4.286 1.00 95.75 115 PHE A N 1
ATOM 952 C CA . PHE A 1 115 ? 2.881 3.781 -3.614 1.00 95.75 115 PHE A CA 1
ATOM 953 C C . PHE A 1 115 ? 2.794 3.960 -2.093 1.00 95.75 115 PHE A C 1
ATOM 955 O O . PHE A 1 115 ? 1.776 3.621 -1.498 1.00 95.75 115 PHE A O 1
ATOM 962 N N . TYR A 1 116 ? 3.814 4.577 -1.484 1.00 95.88 116 TYR A N 1
ATOM 963 C CA . TYR A 1 116 ? 3.855 4.871 -0.050 1.00 95.88 116 TYR A CA 1
ATOM 964 C C . TYR A 1 116 ? 2.599 5.612 0.414 1.00 95.88 116 TYR A C 1
ATOM 966 O O . TYR A 1 116 ? 1.899 5.133 1.300 1.00 95.88 116 TYR A O 1
ATOM 974 N N . LYS A 1 117 ? 2.262 6.732 -0.240 1.00 95.56 117 LYS A N 1
ATOM 975 C CA . LYS A 1 117 ? 1.078 7.532 0.107 1.00 95.56 117 LYS A CA 1
ATOM 976 C C . LYS A 1 117 ? -0.209 6.706 0.091 1.00 95.56 117 LYS A C 1
ATOM 978 O O . LYS A 1 117 ? -1.019 6.829 0.999 1.00 95.56 117 LYS A O 1
ATOM 983 N N . ARG A 1 118 ? -0.386 5.855 -0.923 1.00 96.12 118 ARG A N 1
ATOM 984 C CA . ARG A 1 118 ? -1.590 5.025 -1.069 1.00 96.12 118 ARG A CA 1
ATOM 985 C C . ARG A 1 118 ? -1.700 3.939 -0.004 1.00 96.12 118 ARG A C 1
ATOM 987 O O . ARG A 1 118 ? -2.799 3.672 0.459 1.00 96.12 118 ARG A O 1
ATOM 994 N N . ILE A 1 119 ? -0.584 3.343 0.411 1.00 96.06 119 ILE A N 1
ATOM 995 C CA . ILE A 1 119 ? -0.587 2.360 1.502 1.00 96.06 119 ILE A CA 1
ATOM 996 C C . ILE A 1 119 ? -0.757 3.042 2.870 1.00 96.06 119 ILE A C 1
ATOM 998 O O . ILE A 1 119 ? -1.430 2.490 3.734 1.00 96.06 119 ILE A O 1
ATOM 1002 N N . VAL A 1 120 ? -0.236 4.258 3.068 1.00 95.94 120 VAL A N 1
ATOM 1003 C CA . VAL A 1 120 ? -0.458 5.025 4.310 1.00 95.94 120 VAL A CA 1
ATOM 1004 C C . VAL A 1 12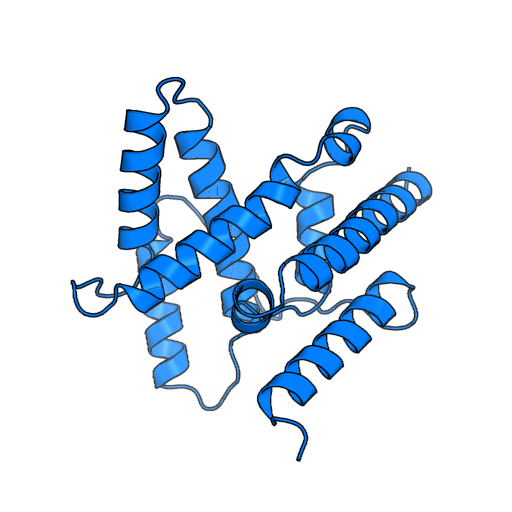0 ? -1.939 5.318 4.549 1.00 95.94 120 VAL A C 1
ATOM 1006 O O . VAL A 1 120 ? -2.366 5.267 5.695 1.00 95.94 120 VAL A O 1
ATOM 1009 N N . LEU A 1 121 ? -2.751 5.499 3.499 1.00 96.25 121 LEU A N 1
ATOM 1010 C CA . LEU A 1 121 ? -4.209 5.621 3.650 1.00 96.25 121 LEU A CA 1
ATOM 1011 C C . LEU A 1 121 ? -4.831 4.418 4.374 1.00 96.25 121 LEU A C 1
ATOM 1013 O O . LEU A 1 121 ? -5.784 4.594 5.126 1.00 96.25 121 LEU A O 1
ATOM 1017 N N . LEU A 1 122 ? -4.281 3.211 4.187 1.00 95.62 122 LEU A N 1
ATOM 1018 C CA . LEU A 1 122 ? -4.693 2.023 4.936 1.00 95.62 122 LEU A CA 1
ATOM 1019 C C . LEU A 1 122 ? -4.260 2.088 6.400 1.00 95.62 122 LEU A C 1
ATOM 1021 O O . LEU A 1 122 ? -5.055 1.799 7.288 1.00 95.62 122 LEU A O 1
ATOM 1025 N N . ILE A 1 123 ? -3.008 2.472 6.645 1.00 95.25 123 ILE A N 1
ATOM 1026 C CA . ILE A 1 123 ? -2.432 2.549 7.994 1.00 95.25 123 ILE A CA 1
ATOM 1027 C C . ILE A 1 123 ? -3.148 3.611 8.839 1.00 95.25 123 ILE A C 1
ATOM 1029 O O . ILE A 1 123 ? -3.373 3.425 10.034 1.00 95.25 123 ILE A O 1
ATOM 1033 N N . GLU A 1 124 ? -3.510 4.734 8.223 1.00 95.31 124 GLU A N 1
ATOM 1034 C CA . GLU A 1 124 ? -4.091 5.893 8.896 1.00 95.31 124 GLU A CA 1
ATOM 1035 C C . GLU A 1 124 ? -5.617 5.927 8.889 1.00 95.31 124 GLU A C 1
ATOM 1037 O O . GLU A 1 124 ? -6.189 6.854 9.458 1.00 95.31 124 GLU A O 1
ATOM 1042 N N . ASN A 1 125 ? -6.278 4.925 8.304 1.00 97.31 125 ASN A N 1
ATOM 1043 C CA . ASN A 1 125 ? -7.729 4.911 8.183 1.00 97.31 125 ASN A CA 1
ATOM 1044 C C . ASN A 1 125 ? -8.420 5.007 9.558 1.00 97.31 125 ASN A C 1
ATOM 1046 O O . ASN A 1 125 ? -8.226 4.150 10.424 1.00 97.31 125 ASN A O 1
ATOM 1050 N N . SER A 1 126 ? -9.235 6.047 9.748 1.00 96.19 126 SER A N 1
ATOM 1051 C CA . SER A 1 126 ? -9.901 6.332 11.022 1.00 96.19 126 SER A CA 1
ATOM 1052 C C . SER A 1 126 ? -10.933 5.272 11.395 1.00 96.19 126 SER A C 1
ATOM 1054 O O . SER A 1 126 ? -10.938 4.831 12.538 1.00 96.19 126 SER A O 1
ATOM 1056 N N . GLU A 1 127 ? -11.737 4.791 10.443 1.00 96.38 127 GLU A N 1
ATOM 1057 C CA . GLU A 1 127 ? -12.781 3.788 10.707 1.00 96.38 127 GLU A CA 1
ATOM 1058 C C . GLU A 1 127 ? -12.192 2.469 11.227 1.00 96.38 127 GLU A C 1
ATOM 1060 O O . GLU A 1 127 ? -12.713 1.878 12.175 1.00 96.38 127 GLU A O 1
ATOM 1065 N N . LEU A 1 128 ? -11.074 2.022 10.639 1.00 96.31 128 LEU A N 1
ATOM 1066 C CA . LEU A 1 128 ? -10.354 0.829 11.097 1.00 96.31 128 LEU A CA 1
ATOM 1067 C C . LEU A 1 128 ? -9.771 1.026 12.506 1.00 96.31 128 LEU A C 1
ATOM 1069 O O . LEU A 1 128 ? -9.856 0.115 13.332 1.00 96.31 128 LEU A O 1
ATOM 1073 N N . LYS A 1 129 ? -9.208 2.210 12.788 1.00 95.00 129 LYS A N 1
ATOM 1074 C CA . LYS A 1 129 ? -8.627 2.550 14.098 1.00 95.00 129 LYS A CA 1
ATOM 1075 C C . LYS A 1 129 ? -9.683 2.639 15.196 1.00 95.00 129 LYS A C 1
ATOM 1077 O O . LYS A 1 129 ? -9.499 2.046 16.251 1.00 95.00 129 LYS A O 1
ATOM 1082 N N . GLU A 1 130 ? -10.793 3.327 14.946 1.00 95.75 130 GLU A N 1
ATOM 1083 C CA . GLU A 1 130 ? -11.908 3.466 15.894 1.00 95.75 130 GLU A CA 1
ATOM 1084 C C . GLU A 1 130 ? -12.504 2.109 16.285 1.00 95.75 130 GLU A C 1
ATOM 1086 O O . GLU A 1 130 ? -12.929 1.910 17.422 1.00 95.75 130 GLU A O 1
ATOM 1091 N N . ARG A 1 131 ? -12.491 1.150 15.354 1.00 95.31 131 ARG A N 1
ATOM 1092 C CA . ARG A 1 131 ? -12.946 -0.230 15.576 1.00 95.31 131 ARG A CA 1
ATOM 1093 C C . ARG A 1 131 ? -11.884 -1.154 16.160 1.00 95.31 131 ARG A C 1
ATOM 1095 O O . ARG A 1 131 ? -12.160 -2.335 16.342 1.00 95.31 131 ARG A O 1
ATOM 1102 N N . ASN A 1 132 ? -10.688 -0.643 16.451 1.00 94.38 132 ASN A N 1
ATOM 1103 C CA . ASN A 1 132 ? -9.545 -1.421 16.928 1.00 94.38 132 ASN A CA 1
ATOM 1104 C C . ASN A 1 132 ? -9.219 -2.632 16.034 1.00 94.38 132 ASN A C 1
ATOM 1106 O O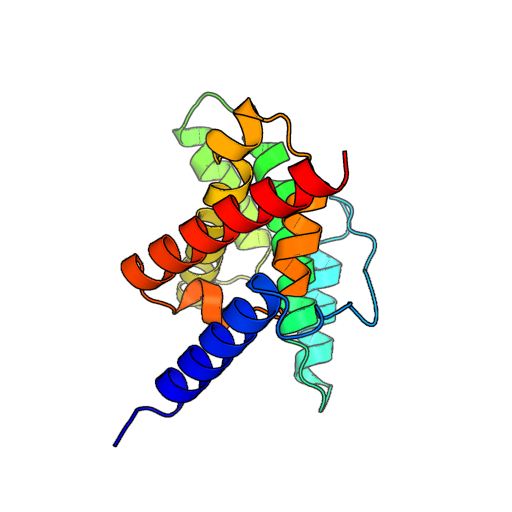 . ASN A 1 132 ? -8.796 -3.678 16.527 1.00 94.38 132 ASN A O 1
ATOM 1110 N N . ILE A 1 133 ? -9.418 -2.510 14.716 1.00 94.88 133 ILE A N 1
ATOM 1111 C CA . ILE A 1 133 ? -9.098 -3.594 13.784 1.00 94.88 133 ILE A CA 1
ATOM 1112 C C . ILE A 1 133 ? -7.573 -3.661 13.630 1.00 94.88 133 ILE A C 1
ATOM 1114 O O . ILE A 1 133 ? -6.967 -2.669 13.212 1.00 94.88 133 ILE A O 1
ATOM 1118 N N . PRO A 1 134 ? -6.928 -4.810 13.917 1.00 93.56 134 PRO A N 1
ATOM 1119 C CA . PRO A 1 134 ? -5.478 -4.928 13.821 1.00 93.56 134 PRO A CA 1
ATOM 1120 C C . PRO A 1 134 ? -4.969 -4.647 12.405 1.00 93.56 134 PRO A C 1
ATOM 1122 O O . PRO A 1 134 ? -5.487 -5.184 11.420 1.00 93.56 134 PRO A O 1
ATOM 1125 N N . LEU A 1 135 ? -3.899 -3.860 12.286 1.00 90.62 135 LEU A N 1
ATOM 1126 C CA . LEU A 1 135 ? -3.301 -3.538 10.988 1.00 90.62 135 LEU A CA 1
ATOM 1127 C C . LEU A 1 135 ? -2.812 -4.802 10.265 1.00 90.62 135 LEU A C 1
ATOM 1129 O O . LEU A 1 135 ? -2.939 -4.913 9.046 1.00 90.62 135 LEU A O 1
ATOM 1133 N N . GLU A 1 136 ? -2.308 -5.783 11.015 1.00 89.25 136 GLU A N 1
ATOM 1134 C CA . GLU A 1 136 ? -1.892 -7.093 10.510 1.00 89.25 136 GLU A CA 1
ATOM 1135 C C . GLU A 1 136 ? -3.049 -7.832 9.830 1.00 89.25 136 GLU A C 1
ATOM 1137 O O . GLU A 1 136 ? -2.858 -8.446 8.776 1.00 89.25 136 GLU A O 1
ATOM 1142 N N . PHE A 1 137 ? -4.260 -7.742 10.393 1.00 90.81 137 PHE A N 1
ATOM 1143 C CA . PHE A 1 137 ? -5.456 -8.320 9.786 1.00 90.81 137 PHE A CA 1
ATOM 1144 C C . PHE A 1 137 ? -5.735 -7.655 8.436 1.00 90.81 137 PHE A C 1
ATOM 1146 O O . PHE A 1 137 ? -5.839 -8.344 7.418 1.00 90.81 137 PHE A O 1
ATOM 1153 N N . CYS A 1 138 ? -5.769 -6.323 8.401 1.00 92.25 138 CYS A N 1
ATOM 1154 C CA . CYS A 1 138 ? -6.007 -5.551 7.182 1.00 92.25 138 CYS A CA 1
ATOM 1155 C C . CYS A 1 138 ? -4.955 -5.840 6.102 1.00 92.25 138 CYS A C 1
ATOM 1157 O O . CYS A 1 138 ? -5.295 -6.067 4.942 1.00 92.25 138 CYS A O 1
ATOM 1159 N N . PHE A 1 139 ? -3.676 -5.906 6.469 1.00 90.00 139 PHE A N 1
ATOM 1160 C CA . PHE A 1 139 ? -2.590 -6.207 5.536 1.00 90.00 139 PHE A CA 1
ATOM 1161 C C . PHE A 1 139 ? -2.696 -7.618 4.959 1.00 90.00 139 PHE A C 1
ATOM 1163 O O . PHE A 1 139 ? -2.478 -7.808 3.760 1.00 90.00 139 PHE A O 1
ATOM 1170 N N . LYS A 1 140 ? -3.092 -8.606 5.769 1.00 86.94 140 LYS A N 1
ATOM 1171 C CA . LYS A 1 140 ? -3.347 -9.970 5.288 1.00 86.94 140 LYS A CA 1
ATOM 1172 C C . LYS A 1 140 ? -4.492 -10.004 4.272 1.00 86.94 140 LYS A C 1
ATOM 1174 O O . LYS A 1 140 ? -4.366 -10.655 3.239 1.00 86.94 140 LYS A O 1
ATOM 1179 N N . GLN A 1 141 ? -5.577 -9.266 4.519 1.00 88.69 141 GLN A N 1
ATOM 1180 C CA . GLN A 1 141 ? -6.676 -9.151 3.551 1.00 88.69 141 GLN A CA 1
ATOM 1181 C C . GLN A 1 141 ? -6.212 -8.463 2.260 1.00 88.69 141 GLN A C 1
ATOM 1183 O O . GLN A 1 141 ? -6.490 -8.958 1.171 1.00 88.69 141 GLN A O 1
ATOM 1188 N N . PHE A 1 142 ? -5.476 -7.354 2.374 1.00 90.31 142 PHE A N 1
ATOM 1189 C CA . PHE A 1 142 ? -5.036 -6.542 1.237 1.00 90.31 142 PHE A CA 1
ATOM 1190 C C . PHE A 1 142 ? -4.029 -7.277 0.340 1.00 90.31 142 PHE A C 1
ATOM 1192 O O . PHE A 1 142 ? -4.150 -7.266 -0.884 1.00 90.31 142 PHE A O 1
ATOM 1199 N N . THR A 1 143 ? -3.065 -7.981 0.938 1.00 87.00 143 THR A N 1
ATOM 1200 C CA . THR A 1 143 ? -2.101 -8.824 0.204 1.00 87.00 143 THR A CA 1
ATOM 1201 C C . THR A 1 143 ? -2.768 -10.022 -0.472 1.00 87.00 143 THR A C 1
ATOM 1203 O O . THR A 1 143 ? -2.369 -10.404 -1.578 1.00 87.00 143 THR A O 1
ATOM 1206 N N . GLY A 1 144 ? -3.844 -10.543 0.128 1.00 84.69 144 GLY A N 1
ATOM 1207 C CA . GLY A 1 144 ? -4.677 -11.603 -0.434 1.00 84.69 144 GLY A CA 1
ATOM 1208 C C . GLY A 1 144 ? -5.459 -11.220 -1.695 1.00 84.69 144 GLY A C 1
ATOM 1209 O O . GLY A 1 144 ? -5.957 -12.104 -2.389 1.00 84.69 144 GLY A O 1
ATOM 1210 N N . LEU A 1 145 ? -5.540 -9.931 -2.044 1.00 87.44 145 LEU A N 1
ATOM 1211 C CA . LEU A 1 145 ? -6.239 -9.462 -3.249 1.00 87.44 145 LEU A CA 1
ATOM 1212 C C . LEU A 1 145 ? -5.456 -9.677 -4.546 1.00 87.44 145 LEU A C 1
ATOM 1214 O O . LEU A 1 145 ? -6.020 -9.489 -5.625 1.00 87.44 145 LEU A O 1
ATOM 1218 N N . GLY A 1 146 ? -4.174 -10.047 -4.452 1.00 82.00 146 GLY A N 1
ATOM 1219 C CA . GLY A 1 146 ? -3.327 -10.265 -5.623 1.00 82.00 146 GLY A CA 1
ATOM 1220 C C . GLY A 1 146 ? -3.003 -8.995 -6.404 1.00 82.00 146 GLY A C 1
ATOM 1221 O O . GLY A 1 146 ? -2.862 -9.048 -7.623 1.00 82.00 146 GLY A O 1
ATOM 1222 N N . LEU A 1 147 ? -2.933 -7.855 -5.716 1.00 88.00 147 LEU A N 1
ATOM 1223 C CA . LEU A 1 147 ? -2.581 -6.579 -6.330 1.00 88.00 147 LEU A CA 1
ATOM 1224 C C . LEU A 1 147 ? -1.093 -6.536 -6.690 1.00 88.00 147 LEU A C 1
ATOM 1226 O O . LEU A 1 147 ? -0.262 -7.246 -6.122 1.00 88.00 147 LEU A O 1
ATOM 1230 N N . THR A 1 148 ? -0.767 -5.650 -7.624 1.00 89.25 148 THR A N 1
ATOM 1231 C CA . THR A 1 148 ? 0.603 -5.370 -8.055 1.00 89.25 148 THR A CA 1
ATOM 1232 C C . THR A 1 148 ? 0.993 -3.942 -7.689 1.00 89.25 148 THR A C 1
ATOM 1234 O O . THR A 1 148 ? 0.140 -3.063 -7.532 1.00 89.25 148 THR A O 1
ATOM 1237 N N . VAL A 1 149 ? 2.298 -3.671 -7.601 1.00 90.25 149 VAL A N 1
ATOM 1238 C CA . VAL A 1 149 ? 2.794 -2.291 -7.466 1.00 90.25 149 VAL A CA 1
ATOM 1239 C C . VAL A 1 149 ? 2.321 -1.430 -8.640 1.00 90.25 149 VAL A C 1
ATOM 1241 O O . VAL A 1 149 ? 1.871 -0.311 -8.415 1.00 90.25 149 VAL A O 1
ATOM 1244 N N . ASN A 1 150 ? 2.372 -1.966 -9.867 1.00 88.94 150 ASN A N 1
ATOM 1245 C CA . ASN A 1 150 ? 1.902 -1.291 -11.082 1.00 88.94 150 ASN A CA 1
ATOM 1246 C C . ASN A 1 150 ? 0.464 -0.795 -10.914 1.00 88.94 150 ASN A C 1
ATOM 1248 O O . ASN A 1 150 ? 0.205 0.398 -11.055 1.00 88.94 150 ASN A O 1
ATOM 1252 N N . TYR A 1 151 ? -0.453 -1.679 -10.511 1.00 90.06 151 TYR A N 1
ATOM 1253 C CA . TYR A 1 151 ? -1.842 -1.303 -10.265 1.00 90.06 151 TYR A CA 1
ATOM 1254 C C . TYR A 1 151 ? -1.958 -0.164 -9.253 1.00 90.06 151 TYR A C 1
ATOM 1256 O O . TYR A 1 151 ? -2.536 0.875 -9.565 1.00 90.06 151 TYR A O 1
ATOM 1264 N N . ILE A 1 152 ? -1.344 -0.314 -8.074 1.00 92.94 152 ILE A N 1
ATOM 1265 C CA . ILE A 1 152 ? -1.392 0.707 -7.019 1.00 92.94 152 ILE A CA 1
ATOM 1266 C C . ILE A 1 152 ? -0.778 2.027 -7.475 1.00 92.94 152 ILE A C 1
ATOM 1268 O O . ILE A 1 152 ? -1.219 3.073 -7.020 1.00 92.94 152 ILE A O 1
ATOM 1272 N N . CYS A 1 153 ? 0.221 2.034 -8.350 1.00 92.06 153 CYS A N 1
ATOM 1273 C CA . CYS A 1 153 ? 0.846 3.267 -8.818 1.00 92.06 153 CYS A CA 1
ATOM 1274 C C . CYS A 1 153 ? 0.100 3.913 -9.988 1.00 92.06 153 CYS A C 1
ATOM 1276 O O . CYS A 1 153 ? 0.164 5.132 -10.138 1.00 92.06 153 CYS A O 1
ATOM 1278 N N . GLU A 1 154 ? -0.610 3.149 -10.809 1.00 90.88 154 GLU A N 1
ATOM 1279 C CA . GLU A 1 154 ? -1.119 3.639 -12.093 1.00 90.88 154 GLU A CA 1
ATOM 1280 C C . GLU A 1 154 ? -2.632 3.811 -12.150 1.00 90.88 154 GLU A C 1
ATOM 1282 O O . GLU A 1 154 ? -3.100 4.610 -12.958 1.00 90.88 154 GLU A O 1
ATOM 1287 N N . VAL A 1 155 ? -3.399 3.119 -11.300 1.00 89.94 155 VAL A N 1
ATOM 1288 C CA . VAL A 1 155 ? -4.854 3.321 -11.235 1.00 89.94 155 VAL A CA 1
ATOM 1289 C C . VAL A 1 155 ? -5.165 4.784 -10.896 1.00 89.94 155 VAL A C 1
ATOM 1291 O O . VAL A 1 155 ? -4.418 5.422 -10.127 1.00 89.94 155 VAL A O 1
ATOM 1294 N N . LYS A 1 156 ? -6.238 5.338 -11.471 1.00 91.25 156 LYS A N 1
ATOM 1295 C CA . LYS A 1 156 ? -6.634 6.729 -11.216 1.00 91.25 156 LYS A CA 1
ATOM 1296 C C . LYS A 1 156 ? -6.997 6.931 -9.747 1.00 91.25 156 LYS A C 1
ATOM 1298 O O . LYS A 1 156 ? -7.161 5.980 -8.988 1.00 91.25 156 LYS A O 1
ATOM 1303 N N . GLU A 1 157 ? -6.987 8.179 -9.301 1.00 91.50 157 GLU A N 1
ATOM 1304 C CA . GLU A 1 157 ? -7.173 8.499 -7.884 1.00 91.50 157 GLU A CA 1
ATOM 1305 C C . GLU A 1 157 ? -8.601 8.234 -7.401 1.00 91.50 157 GLU A C 1
ATOM 1307 O O . GLU A 1 157 ? -8.781 7.605 -6.365 1.00 91.50 157 GLU A O 1
ATOM 1312 N N . ASP A 1 158 ? -9.598 8.623 -8.186 1.00 93.12 158 ASP A N 1
ATOM 1313 C CA . ASP A 1 158 ? -11.013 8.322 -7.970 1.00 93.12 158 ASP A CA 1
ATOM 1314 C C . ASP A 1 158 ? -11.286 6.811 -7.951 1.00 93.12 158 ASP A C 1
ATOM 1316 O O . ASP A 1 158 ? -11.896 6.300 -7.010 1.00 93.12 158 ASP A O 1
ATOM 1320 N N . GLU A 1 159 ? -10.759 6.082 -8.936 1.00 91.75 159 GLU A N 1
ATOM 1321 C CA . GLU A 1 159 ? -10.866 4.622 -9.026 1.00 91.75 159 GLU A CA 1
ATOM 1322 C C . GLU A 1 159 ? -10.200 3.932 -7.821 1.00 91.75 159 GLU A C 1
ATOM 1324 O O . GLU A 1 159 ? -10.770 3.012 -7.227 1.00 91.75 159 GLU A O 1
ATOM 1329 N N . PHE A 1 160 ? -9.015 4.405 -7.412 1.00 93.31 160 PHE A N 1
ATOM 1330 C CA . PHE A 1 160 ? -8.328 3.910 -6.219 1.00 93.31 160 PHE A CA 1
ATOM 1331 C C . PHE A 1 160 ? -9.145 4.154 -4.952 1.00 93.31 160 PHE A C 1
ATOM 1333 O O . PHE A 1 160 ? -9.321 3.232 -4.162 1.00 93.31 160 PHE A O 1
ATOM 1340 N N . ASN A 1 161 ? -9.640 5.377 -4.759 1.00 94.12 161 ASN A N 1
ATOM 1341 C CA . ASN A 1 161 ? -10.385 5.764 -3.564 1.00 94.12 161 ASN A CA 1
ATOM 1342 C C . ASN A 1 161 ? -11.695 4.979 -3.451 1.00 94.12 161 ASN A C 1
ATOM 1344 O O . ASN A 1 161 ? -12.040 4.513 -2.366 1.00 94.12 161 ASN A O 1
ATOM 1348 N N . HIS A 1 162 ? -12.385 4.762 -4.573 1.00 93.94 162 HIS A N 1
ATOM 1349 C CA . HIS A 1 162 ? -13.573 3.917 -4.617 1.00 93.94 162 HIS A CA 1
ATOM 1350 C C . HIS A 1 162 ? -13.259 2.470 -4.209 1.00 93.94 162 HIS A C 1
ATOM 1352 O O . HIS A 1 162 ? -13.891 1.924 -3.303 1.00 93.94 162 HIS A O 1
ATOM 1358 N N . PHE A 1 163 ? -12.240 1.864 -4.827 1.00 93.62 163 PHE A N 1
ATOM 1359 C CA . PHE A 1 163 ? -11.776 0.522 -4.472 1.00 93.62 163 PHE A CA 1
ATOM 1360 C C . PHE A 1 163 ? -11.363 0.424 -2.996 1.00 93.62 163 PHE A C 1
ATOM 1362 O O . PHE A 1 163 ? -11.718 -0.534 -2.309 1.00 93.62 163 PHE A O 1
ATOM 1369 N N . PHE A 1 164 ? -10.637 1.422 -2.498 1.00 95.19 164 PHE A N 1
ATOM 1370 C CA . PHE A 1 164 ? -10.155 1.478 -1.126 1.00 95.19 164 PHE A CA 1
ATOM 1371 C C . PHE A 1 164 ? -11.306 1.570 -0.115 1.00 95.19 164 PHE A C 1
ATOM 1373 O O . PHE A 1 164 ? -11.294 0.851 0.882 1.00 95.19 164 PHE A O 1
ATOM 1380 N N . GLY A 1 165 ? -12.345 2.361 -0.400 1.00 96.19 165 GLY A N 1
ATOM 1381 C CA . GLY A 1 165 ? -13.553 2.413 0.428 1.00 96.19 165 GLY A CA 1
ATOM 1382 C C . GLY A 1 165 ? -14.272 1.061 0.510 1.00 96.19 165 GLY A C 1
ATOM 1383 O O . GLY A 1 165 ? -14.641 0.615 1.598 1.00 96.19 165 GLY A O 1
ATOM 1384 N N . ILE A 1 166 ? -14.401 0.352 -0.620 1.00 95.44 166 ILE A N 1
ATOM 1385 C CA . ILE A 1 166 ? -14.953 -1.015 -0.637 1.00 95.44 166 ILE A CA 1
ATOM 1386 C C . ILE A 1 166 ? -14.086 -1.950 0.210 1.00 95.44 166 ILE A C 1
ATOM 1388 O O . ILE A 1 166 ? -14.609 -2.723 1.014 1.00 95.44 166 ILE A O 1
ATOM 1392 N N . PHE A 1 167 ? -12.765 -1.877 0.044 1.00 95.88 167 PHE A N 1
ATOM 1393 C CA . PHE A 1 167 ? -11.823 -2.693 0.798 1.00 95.88 167 PHE A CA 1
ATOM 1394 C C . PHE A 1 167 ? -11.957 -2.489 2.314 1.00 95.88 167 PHE A C 1
ATOM 1396 O O . PHE A 1 167 ? -12.069 -3.474 3.045 1.00 95.88 167 PHE A O 1
ATOM 1403 N N . VAL A 1 168 ? -11.981 -1.238 2.784 1.00 96.56 168 VAL A N 1
ATOM 1404 C CA . VAL A 1 168 ? -12.118 -0.901 4.212 1.00 96.56 168 VAL A CA 1
ATOM 1405 C C . VAL A 1 168 ? -13.416 -1.473 4.774 1.00 96.56 168 VAL A C 1
ATOM 1407 O O . VAL A 1 168 ? -13.378 -2.217 5.755 1.00 96.56 168 VAL A O 1
ATOM 1410 N N . LYS A 1 169 ? -14.545 -1.237 4.095 1.00 96.12 169 LYS A N 1
ATOM 1411 C CA . LYS A 1 169 ? -15.847 -1.784 4.496 1.00 96.12 169 LYS A CA 1
ATOM 1412 C C . LYS A 1 169 ? -15.814 -3.309 4.610 1.00 96.12 169 LYS A C 1
ATOM 1414 O O . LYS A 1 169 ? -16.311 -3.876 5.578 1.00 96.12 169 LYS A O 1
ATOM 1419 N N . LYS A 1 170 ? -15.190 -3.987 3.645 1.00 94.06 170 LYS A N 1
ATOM 1420 C CA . LYS A 1 170 ? -15.073 -5.452 3.644 1.00 94.06 170 LYS A CA 1
ATOM 1421 C C . LYS A 1 170 ? -14.140 -5.977 4.729 1.00 94.06 170 LYS A C 1
ATOM 1423 O O . LYS A 1 170 ? -14.407 -7.046 5.273 1.00 94.06 170 LYS A O 1
ATOM 1428 N N . CYS A 1 171 ? -13.081 -5.248 5.071 1.00 93.94 171 CYS A N 1
ATOM 1429 C CA . CYS A 1 171 ? -12.250 -5.579 6.227 1.00 93.94 171 CYS A CA 1
ATOM 1430 C C . CYS A 1 171 ? -13.051 -5.510 7.527 1.00 93.94 171 CYS A C 1
ATOM 1432 O O . CYS A 1 171 ? -12.990 -6.458 8.306 1.00 93.94 171 CYS A O 1
ATOM 1434 N N . ILE A 1 172 ? -13.839 -4.449 7.717 1.00 95.31 172 ILE A N 1
ATOM 1435 C CA . ILE A 1 172 ? -14.722 -4.288 8.880 1.00 95.31 172 ILE A CA 1
ATOM 1436 C C . ILE A 1 172 ? -15.718 -5.450 8.957 1.00 95.31 172 ILE A C 1
ATOM 1438 O O . ILE A 1 172 ? -15.709 -6.192 9.935 1.00 95.31 172 ILE A O 1
ATOM 1442 N N . GLU A 1 173 ? -16.478 -5.693 7.882 1.00 94.25 173 GLU A N 1
ATOM 1443 C CA . GLU A 1 173 ? -17.459 -6.788 7.814 1.00 94.25 173 GLU A CA 1
ATOM 1444 C C . GLU A 1 173 ? -16.839 -8.154 8.151 1.00 94.25 173 GLU A C 1
ATOM 1446 O O . GLU A 1 173 ? -17.458 -8.981 8.817 1.00 94.25 173 GLU A O 1
ATOM 1451 N N . ARG A 1 174 ? -15.619 -8.430 7.673 1.00 91.88 174 ARG A N 1
ATOM 1452 C CA . ARG A 1 174 ? -14.932 -9.704 7.934 1.00 91.88 174 ARG A CA 1
ATOM 1453 C C . ARG A 1 174 ? -14.407 -9.803 9.358 1.00 91.88 174 ARG A C 1
ATOM 1455 O O . ARG A 1 174 ? -14.414 -10.898 9.909 1.00 91.88 174 ARG A O 1
ATOM 1462 N N . PHE A 1 175 ? -13.908 -8.714 9.928 1.00 92.75 175 PHE A N 1
ATOM 1463 C CA . PHE A 1 175 ? -13.403 -8.716 11.296 1.00 92.75 175 PHE A CA 1
ATOM 1464 C C . PHE A 1 175 ? -14.544 -8.903 12.300 1.00 92.75 175 PHE A C 1
ATOM 1466 O O . PHE A 1 175 ? -14.445 -9.746 13.183 1.00 92.75 175 PHE A O 1
ATOM 1473 N N . GLU A 1 176 ? -15.655 -8.193 12.105 1.00 91.69 176 GLU A N 1
ATOM 1474 C CA . GLU A 1 176 ? -16.839 -8.261 12.972 1.00 91.69 176 GLU A CA 1
ATOM 1475 C C . GLU A 1 176 ? -17.575 -9.609 12.893 1.00 91.69 176 GLU A C 1
ATOM 1477 O O . GLU A 1 176 ? -18.262 -9.981 13.829 1.00 91.69 176 GLU A O 1
ATOM 1482 N N . ARG A 1 177 ? -17.438 -10.372 11.799 1.00 89.38 177 ARG A N 1
ATOM 1483 C CA . ARG A 1 177 ? -18.009 -11.732 11.693 1.00 89.38 177 ARG A CA 1
ATOM 1484 C C . ARG A 1 177 ? -17.193 -12.813 12.399 1.00 89.38 177 ARG A C 1
ATOM 1486 O O . ARG A 1 177 ? -17.718 -13.896 12.633 1.00 89.38 177 ARG A O 1
ATOM 1493 N N . ASN A 1 178 ? -15.901 -12.569 12.613 1.00 77.62 178 ASN A N 1
ATOM 1494 C CA . ASN A 1 178 ? -14.964 -13.552 13.164 1.00 77.62 178 ASN A CA 1
ATOM 1495 C C . ASN A 1 178 ? -14.676 -13.332 14.661 1.00 77.62 178 ASN A C 1
ATOM 1497 O O . ASN A 1 178 ? -13.902 -14.100 15.229 1.00 77.62 178 ASN A O 1
ATOM 1501 N N . ASN A 1 179 ? -15.271 -12.301 15.267 1.00 66.31 179 ASN A N 1
ATOM 1502 C CA . ASN A 1 179 ? -15.248 -12.009 16.703 1.00 66.31 179 ASN A CA 1
ATOM 1503 C C . ASN A 1 179 ? -16.675 -12.038 17.250 1.00 66.31 179 ASN A C 1
ATOM 1505 O O . ASN A 1 179 ? -16.824 -12.368 18.444 1.00 66.31 179 ASN A O 1
#

Sequence (179 aa):
MENIDDNIKKKQTIRSLSILNGDAQPLSPAYTPNINNSNWPNQLKNLKLRKENAQINLEWEEFYIRINHVKAIYEEISSIEDNKSRNKKLHDLIKASIPNFNNDQLCEFSRWKKFYKRIVLLIENSELKERNIPLEFCFKQFTGLGLTVNYICEVKEDEFNHFFGIFVKKCIERFERNN

Organism: Gigaspora margarita (NCBI:txid4874)

Foldseek 3Di:
DPDPVVVVLVVLLVLLVCCLVVVDFFDDDPDDDDDDPVCLLVVLVVVVVCVVVDPDDCQLVVVNSLLVLLVVLCVVLVPPPDPVVSVVSSLVSLQSNPRPRDPVCVVVSLLSVQLSVLSVCLVPPPVCVVVVPDSVLLSVSVSRSSDGSCSSRPPDPVRSVVSVVSSVVSSVVVVVVVD

Radius of gyration: 16.74 Å; chains: 1; bounding box: 39×38×46 Å

pLDDT: mean 85.09, std 11.02, range [43.72, 97.31]